Protein AF-A0A7S9LW32-F1 (afdb_monomer)

Nearest PDB structures (foldseek):
  3eus-assembly1_B  TM=8.534E-01  e=5.722E-04  Ruegeria pomeroyi
  2b5a-assembly1_A  TM=7.901E-01  e=8.173E-03  [Bacillus] caldolyticus
  3g5g-assembly1_A  TM=8.442E-01  e=1.733E-02  Enterobacter sp. RFL1396
  3f52-assembly1_E  TM=7.750E-01  e=2.061E-02  Corynebacterium glutamicum
  6jq1-assembly1_A  TM=8.240E-01  e=5.834E-02  Deinococcus geothermalis DSM 11300

InterPro domains:
  IPR001387 Cro/C1-type, helix-turn-helix domain [PF01381] (6-56)
  IPR001387 Cro/C1-type, helix-turn-helix domain [PS50943] (6-58)
  IPR001387 Cro/C1-type, helix-turn-helix domain [SM00530] (3-58)
  IPR001387 Cro/C1-type, helix-turn-helix domain [cd00093] (4-56)
  IPR010982 Lambda repressor-like, DNA-binding domain superfamily [G3DSA:1.10.260.40] (1-65)
  IPR010982 Lambda repressor-like, DNA-binding domain superfamily [SSF47413] (4-56)

Foldseek 3Di:
DCVLVVLCVVLVHDLQRLCVQQVHDSCPSVCVNVVVDDDDPLRVQLSCVSSVHDPPPPCVVPVDDRDSHD

Organism: NCBI:txid2789856

Radius of gyration: 11.76 Å; Cα contacts (8 Å, |Δi|>4): 66; chains: 1; bounding box: 20×21×32 Å

Mean predicted aligned error: 4.86 Å

Solvent-accessible surface area (backbone atoms only — not comparable to full-atom values): 4181 Å² total; per-residue (Å²): 54,70,68,62,50,54,49,36,52,74,73,70,45,53,51,52,55,52,12,56,66,35,67,44,60,50,61,56,41,52,30,33,46,72,61,78,35,87,71,53,72,66,58,48,52,45,52,32,56,74,61,74,44,78,67,88,72,57,60,84,75,60,76,69,85,77,63,95,55,105

Secondary structure (DSSP, 8-state):
-HHHHHHHHHTT--HHHHHHHTT--THHHHHHHTTSSPPPHHHHHHHHHHTT---TTTHHHH-----S--

Sequence (70 aa):
MRFLGELRAREGLSQADLAKRLSKPPSFVGKYETYERRLDVIEFLVVLRTLKSSFSGFEEATAIKLPEAL

Structure (mmCIF, N/CA/C/O backbone):
data_AF-A0A7S9LW32-F1
#
_entry.id   AF-A0A7S9LW32-F1
#
loop_
_atom_site.group_PDB
_atom_site.id
_atom_site.type_symbol
_atom_site.label_atom_id
_atom_site.label_alt_id
_atom_site.label_comp_id
_atom_site.label_asym_id
_atom_site.label_entity_id
_atom_site.label_seq_id
_atom_site.pdbx_PDB_ins_code
_atom_site.Cartn_x
_atom_site.Cartn_y
_atom_site.Cartn_z
_atom_site.occupancy
_atom_site.B_iso_or_equiv
_atom_site.auth_seq_id
_atom_site.auth_comp_id
_atom_site.auth_asym_id
_atom_site.auth_atom_id
_atom_site.pdbx_PDB_model_num
ATOM 1 N N . MET A 1 1 ? 6.270 3.823 3.815 1.00 74.12 1 MET A N 1
ATOM 2 C CA . MET A 1 1 ? 6.308 4.477 2.493 1.00 74.12 1 MET A CA 1
ATOM 3 C C . MET A 1 1 ? 5.288 5.610 2.388 1.00 74.12 1 MET A C 1
ATOM 5 O O . MET A 1 1 ? 4.111 5.356 2.163 1.00 74.12 1 MET A O 1
ATOM 9 N N . ARG A 1 2 ? 5.743 6.863 2.538 1.00 86.88 2 ARG A N 1
ATOM 10 C CA . ARG A 1 2 ? 4.880 8.062 2.592 1.00 86.88 2 ARG A CA 1
ATOM 11 C C . ARG A 1 2 ? 3.988 8.249 1.353 1.00 86.88 2 ARG A C 1
ATOM 13 O O . ARG A 1 2 ? 2.798 8.490 1.495 1.00 86.88 2 ARG A O 1
ATOM 20 N N . PHE A 1 3 ? 4.543 8.060 0.158 1.00 91.56 3 PHE A N 1
ATOM 21 C CA . PHE A 1 3 ? 3.836 8.267 -1.112 1.00 91.56 3 PHE A CA 1
ATOM 22 C C . PHE A 1 3 ? 2.569 7.403 -1.272 1.00 91.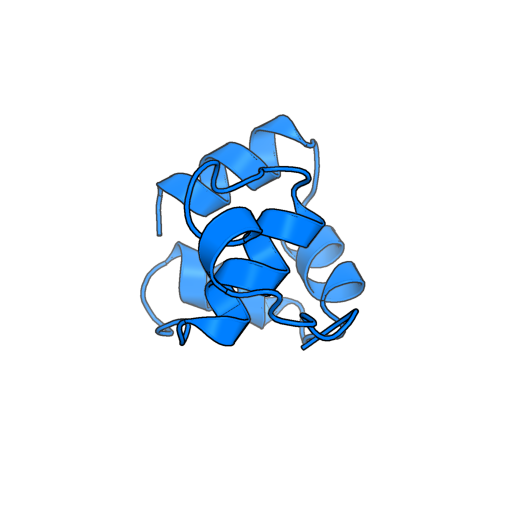56 3 PHE A C 1
ATOM 24 O O . PHE A 1 3 ? 1.496 7.930 -1.548 1.00 91.56 3 PHE A O 1
ATOM 31 N N . LEU A 1 4 ? 2.659 6.086 -1.041 1.00 93.38 4 LEU A N 1
ATOM 32 C CA . LEU A 1 4 ? 1.494 5.197 -1.157 1.00 93.38 4 LEU A CA 1
ATOM 33 C C . LEU A 1 4 ? 0.426 5.478 -0.097 1.00 93.38 4 LEU A C 1
ATOM 35 O O . LEU A 1 4 ? -0.760 5.370 -0.395 1.00 93.38 4 LEU A O 1
ATOM 39 N N . GLY A 1 5 ? 0.835 5.851 1.119 1.00 94.56 5 GLY A N 1
ATOM 40 C CA . GLY A 1 5 ? -0.104 6.225 2.178 1.00 94.56 5 GLY A CA 1
ATOM 41 C C . GLY A 1 5 ? -0.904 7.480 1.823 1.00 94.56 5 GLY A C 1
ATOM 42 O O . GLY A 1 5 ? -2.113 7.524 2.042 1.00 94.56 5 GLY A O 1
ATOM 43 N N . GLU A 1 6 ? -0.256 8.474 1.208 1.00 94.62 6 GLU A N 1
ATOM 44 C CA . GLU A 1 6 ? -0.923 9.684 0.710 1.00 94.62 6 GLU A CA 1
ATOM 45 C C . GLU A 1 6 ? -1.897 9.369 -0.436 1.00 94.62 6 GLU A C 1
ATOM 47 O O . GLU A 1 6 ? -3.021 9.868 -0.429 1.00 94.62 6 GLU A O 1
ATOM 52 N N . LEU A 1 7 ? -1.519 8.505 -1.385 1.00 94.50 7 LEU A N 1
ATOM 53 C CA . LEU A 1 7 ? -2.421 8.055 -2.454 1.00 94.50 7 LEU A CA 1
ATOM 54 C C . LEU A 1 7 ? -3.631 7.289 -1.907 1.00 94.50 7 LEU A C 1
ATOM 56 O O . LEU A 1 7 ? -4.764 7.584 -2.277 1.00 94.50 7 LEU A O 1
ATOM 60 N N . ARG A 1 8 ? -3.411 6.357 -0.971 1.00 95.50 8 ARG A N 1
ATOM 61 C CA . ARG A 1 8 ? -4.496 5.631 -0.296 1.00 95.50 8 ARG A CA 1
ATOM 62 C C . ARG A 1 8 ? -5.472 6.590 0.383 1.00 95.50 8 ARG A C 1
ATOM 64 O O . ARG A 1 8 ? -6.682 6.404 0.272 1.00 95.50 8 ARG A O 1
ATOM 71 N N . ALA A 1 9 ? -4.951 7.600 1.080 1.00 95.12 9 ALA A N 1
ATOM 72 C CA . ALA A 1 9 ? -5.773 8.601 1.748 1.00 95.12 9 ALA A CA 1
ATOM 73 C C . ALA A 1 9 ? -6.586 9.446 0.751 1.00 95.12 9 ALA A C 1
ATOM 75 O O . ALA A 1 9 ? -7.755 9.718 1.014 1.00 95.12 9 ALA A O 1
ATOM 76 N N . ARG A 1 10 ? -6.012 9.812 -0.406 1.00 94.69 10 ARG A N 1
ATOM 77 C CA . ARG A 1 10 ? -6.726 10.528 -1.484 1.00 94.69 10 ARG A CA 1
ATOM 78 C C . ARG A 1 10 ? -7.871 9.711 -2.082 1.00 94.69 10 ARG A C 1
ATOM 80 O O . ARG A 1 10 ? -8.914 10.277 -2.382 1.00 94.69 10 ARG A O 1
ATOM 87 N N . GLU A 1 11 ? -7.703 8.396 -2.184 1.00 94.06 11 GLU A N 1
ATOM 88 C CA . GLU A 1 11 ? -8.759 7.462 -2.605 1.00 94.06 11 GLU A CA 1
ATOM 89 C C . GLU A 1 11 ? -9.799 7.177 -1.498 1.00 94.06 11 GLU A C 1
ATOM 91 O O . GLU A 1 11 ? -10.729 6.398 -1.710 1.00 94.06 11 GLU A O 1
ATOM 96 N N . GLY A 1 12 ? -9.654 7.771 -0.305 1.00 95.62 12 GLY A N 1
ATOM 97 C CA . GLY A 1 12 ? -10.599 7.619 0.807 1.00 95.62 12 GLY A CA 1
ATOM 98 C C . GLY A 1 12 ? -10.609 6.228 1.450 1.00 95.62 12 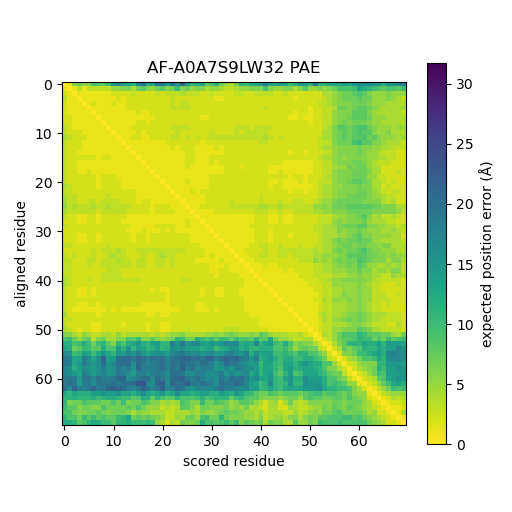GLY A C 1
ATOM 99 O O . GLY A 1 12 ? -11.588 5.859 2.093 1.00 95.62 12 GLY A O 1
ATOM 100 N N . LEU A 1 13 ? -9.547 5.436 1.272 1.00 96.25 13 LEU A N 1
ATOM 101 C CA . LEU A 1 13 ? -9.477 4.056 1.762 1.00 96.25 13 LEU A CA 1
ATOM 102 C C . LEU A 1 13 ? -8.804 3.978 3.128 1.00 96.25 13 LEU A C 1
ATOM 104 O O . LEU A 1 13 ? -7.760 4.596 3.341 1.00 96.25 13 LEU A O 1
ATOM 108 N N . SER A 1 14 ? -9.309 3.136 4.032 1.00 96.75 14 SER A N 1
ATOM 109 C CA . SER A 1 14 ? -8.536 2.720 5.207 1.00 96.75 14 SER A CA 1
ATOM 110 C C . SER A 1 14 ? -7.427 1.725 4.824 1.00 96.75 14 SER A C 1
ATOM 112 O O . SER A 1 14 ? -7.422 1.152 3.730 1.00 96.75 14 SER A O 1
ATOM 114 N N . GLN A 1 15 ? -6.474 1.484 5.733 1.00 96.88 15 GLN A N 1
ATOM 115 C CA . GLN A 1 15 ? -5.456 0.439 5.539 1.00 96.88 15 GLN A CA 1
ATOM 116 C C . GLN A 1 15 ? -6.0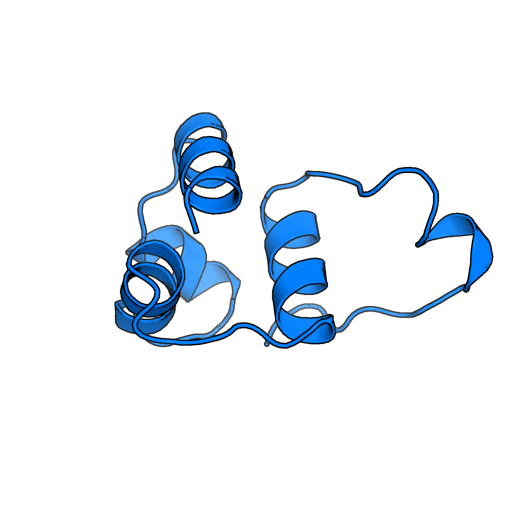94 -0.950 5.363 1.00 96.88 15 GLN A C 1
ATOM 118 O O . GLN A 1 15 ? -5.642 -1.734 4.530 1.00 96.88 15 GLN A O 1
ATOM 123 N N . ALA A 1 16 ? -7.172 -1.236 6.101 1.00 97.31 16 ALA A N 1
ATOM 124 C CA . ALA A 1 16 ? -7.908 -2.492 6.002 1.00 97.31 16 ALA A CA 1
ATOM 125 C C . ALA A 1 16 ? -8.642 -2.631 4.657 1.00 97.31 16 ALA A C 1
ATOM 127 O O . ALA A 1 16 ? -8.636 -3.715 4.074 1.00 97.31 16 ALA A O 1
ATOM 128 N N . ASP A 1 17 ? -9.211 -1.542 4.129 1.00 97.62 17 ASP A N 1
ATOM 129 C CA . ASP A 1 17 ? -9.886 -1.551 2.823 1.00 97.62 17 ASP A CA 1
ATOM 130 C 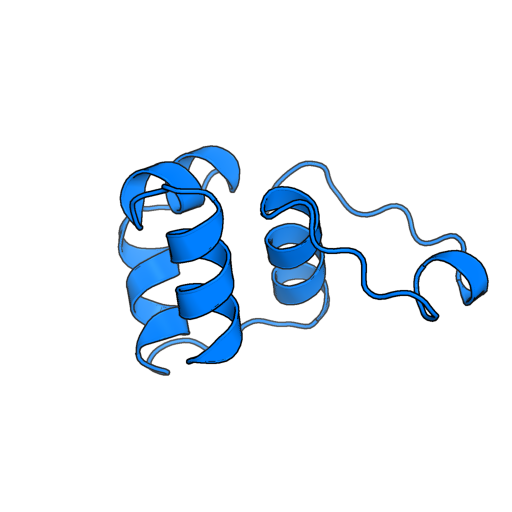C . ASP A 1 17 ? -8.908 -1.858 1.692 1.00 97.62 17 ASP A C 1
ATOM 132 O O . ASP A 1 17 ? -9.189 -2.690 0.826 1.00 97.62 17 ASP A O 1
ATOM 136 N N . LEU A 1 18 ? -7.735 -1.217 1.712 1.00 96.88 18 LEU A N 1
ATOM 137 C CA . LEU A 1 18 ? -6.701 -1.475 0.717 1.00 96.88 18 LEU A CA 1
ATOM 138 C C . LEU A 1 18 ? -6.154 -2.902 0.844 1.00 96.88 18 LEU A C 1
ATOM 140 O O . LEU A 1 18 ? -6.033 -3.594 -0.164 1.00 96.88 18 LEU A O 1
ATOM 144 N N . ALA A 1 19 ? -5.899 -3.385 2.063 1.00 97.44 19 ALA A N 1
ATOM 145 C CA . ALA A 1 19 ? -5.459 -4.762 2.288 1.00 97.44 19 ALA A CA 1
ATOM 146 C C . ALA A 1 19 ? -6.469 -5.783 1.738 1.00 97.44 19 ALA A C 1
ATOM 148 O O . ALA A 1 19 ? -6.077 -6.738 1.068 1.00 97.44 19 ALA A O 1
ATOM 149 N N . LYS A 1 20 ? -7.771 -5.538 1.943 1.00 97.19 20 LYS A N 1
ATOM 150 C CA . LYS A 1 20 ? -8.850 -6.374 1.405 1.00 97.19 20 LYS A CA 1
ATOM 151 C C . LYS A 1 20 ? -8.839 -6.407 -0.123 1.00 97.19 20 LYS A C 1
ATOM 153 O O . LYS A 1 20 ? -8.950 -7.486 -0.694 1.00 97.19 20 LYS A O 1
ATOM 158 N N . ARG A 1 21 ? -8.667 -5.257 -0.789 1.00 96.12 21 ARG A N 1
ATOM 159 C CA . ARG A 1 21 ? -8.558 -5.189 -2.262 1.00 96.12 21 ARG A CA 1
ATOM 160 C C . ARG A 1 21 ? -7.345 -5.951 -2.795 1.00 96.12 21 ARG A C 1
ATOM 162 O O . ARG A 1 21 ? -7.422 -6.549 -3.858 1.00 96.12 21 ARG A O 1
ATOM 169 N N . LEU A 1 22 ? -6.251 -5.960 -2.039 1.00 96.31 22 LEU A N 1
ATOM 170 C CA . LEU A 1 22 ? -5.019 -6.668 -2.388 1.00 96.31 22 LEU A CA 1
ATOM 171 C C . LEU A 1 22 ? -5.046 -8.160 -2.026 1.00 96.31 22 LEU A C 1
ATOM 173 O O . LEU A 1 22 ? -4.059 -8.842 -2.273 1.00 96.31 22 LEU A O 1
ATOM 177 N N . SER A 1 23 ? -6.134 -8.671 -1.436 1.00 96.56 23 SER A N 1
ATOM 178 C CA . SER A 1 23 ? -6.211 -10.034 -0.884 1.00 96.56 23 SER A CA 1
ATOM 179 C C . SER A 1 23 ? -5.119 -10.335 0.155 1.00 96.56 23 SER A C 1
ATOM 181 O O . SER A 1 23 ? -4.588 -11.443 0.233 1.00 96.56 23 SER A O 1
ATOM 183 N N . LYS A 1 24 ? -4.780 -9.342 0.990 1.00 96.62 24 LYS A N 1
ATOM 184 C CA . LYS A 1 24 ? -3.757 -9.445 2.040 1.00 96.62 24 LYS A CA 1
ATOM 185 C C . LYS A 1 24 ? -4.329 -9.230 3.447 1.00 96.62 24 LYS A C 1
ATOM 187 O O . LYS A 1 24 ? -5.380 -8.609 3.607 1.00 96.62 24 LYS A O 1
ATOM 192 N N . PRO A 1 25 ? -3.623 -9.694 4.499 1.00 95.62 25 PRO A N 1
ATOM 193 C CA . PRO A 1 25 ? -3.985 -9.381 5.879 1.00 95.62 25 PRO A CA 1
ATOM 194 C C . PRO A 1 25 ? -3.991 -7.864 6.139 1.00 95.62 25 PRO A C 1
ATOM 196 O O . PRO A 1 25 ? -3.143 -7.167 5.577 1.00 95.62 25 PRO A O 1
ATOM 199 N N . PRO A 1 26 ? -4.835 -7.338 7.051 1.00 89.81 26 PRO A N 1
ATOM 200 C CA . PRO A 1 26 ? -4.896 -5.902 7.361 1.00 89.81 26 PRO A CA 1
ATOM 201 C C . PRO A 1 26 ? -3.542 -5.268 7.720 1.00 89.81 26 PRO A C 1
ATOM 203 O O . PRO A 1 26 ? -3.277 -4.117 7.384 1.00 89.81 26 PRO A O 1
ATOM 206 N N . SER A 1 27 ? -2.649 -6.037 8.353 1.00 95.19 27 SER A N 1
ATOM 207 C CA . SER A 1 27 ? -1.309 -5.577 8.735 1.00 95.19 27 SER A CA 1
ATOM 208 C C . SER A 1 27 ? -0.353 -5.379 7.554 1.00 95.19 27 SER A C 1
ATOM 210 O O . SER A 1 27 ? 0.672 -4.725 7.723 1.00 95.19 27 SER A O 1
ATOM 212 N N . PHE A 1 28 ? -0.660 -5.907 6.364 1.00 96.88 28 PHE A N 1
ATOM 213 C CA . PHE A 1 28 ? 0.188 -5.770 5.177 1.00 96.88 28 PHE A CA 1
ATOM 214 C C . PHE A 1 28 ? 0.424 -4.299 4.820 1.00 96.88 28 PHE A C 1
ATOM 216 O O . PHE A 1 28 ? 1.573 -3.887 4.661 1.00 96.88 28 PHE A O 1
ATOM 223 N N . VAL A 1 29 ? -0.655 -3.509 4.773 1.00 97.00 29 VAL A N 1
ATOM 224 C CA . VAL A 1 29 ? -0.605 -2.083 4.426 1.00 97.00 29 VAL A CA 1
ATOM 225 C C . VAL A 1 29 ? 0.129 -1.275 5.481 1.00 97.00 29 VAL A C 1
ATOM 227 O O . VAL A 1 29 ? 1.045 -0.527 5.149 1.00 97.00 29 VAL A O 1
ATOM 230 N N . GLY A 1 30 ? -0.202 -1.494 6.756 1.00 96.31 30 GLY A N 1
ATOM 231 C CA . GLY A 1 30 ? 0.484 -0.835 7.866 1.00 96.31 30 GLY A CA 1
ATOM 232 C C . GLY A 1 30 ? 1.995 -1.056 7.814 1.00 96.31 30 GLY A C 1
ATOM 233 O O . GLY A 1 30 ? 2.750 -0.090 7.817 1.00 96.31 30 GLY A O 1
ATOM 234 N N . LYS A 1 31 ? 2.435 -2.309 7.640 1.00 96.88 31 LYS A N 1
ATOM 235 C CA . LYS A 1 31 ? 3.861 -2.662 7.631 1.00 96.88 31 LYS A CA 1
ATOM 236 C C . LYS A 1 31 ? 4.649 -2.003 6.498 1.00 96.88 31 LYS A C 1
ATOM 238 O O . LYS A 1 31 ? 5.788 -1.594 6.717 1.00 96.88 31 LYS A O 1
ATOM 243 N N . TYR A 1 32 ? 4.096 -1.890 5.286 1.00 96.00 32 TYR A N 1
ATOM 244 C CA . TYR A 1 32 ? 4.813 -1.185 4.214 1.00 96.00 32 TYR A CA 1
ATOM 245 C C . TYR A 1 32 ? 4.683 0.344 4.323 1.00 96.00 32 TYR A C 1
ATOM 247 O O . TYR A 1 32 ? 5.565 1.087 3.875 1.00 96.00 32 TYR A O 1
ATOM 255 N N . GLU A 1 33 ? 3.618 0.860 4.941 1.00 95.06 33 GLU A N 1
ATOM 256 C CA . GLU A 1 33 ? 3.463 2.291 5.224 1.00 95.06 33 GLU A CA 1
ATOM 257 C C . GLU A 1 33 ? 4.444 2.768 6.311 1.00 95.06 33 GLU A C 1
ATOM 259 O O . GLU A 1 33 ? 4.994 3.862 6.167 1.00 95.06 33 GLU A O 1
ATOM 264 N N . THR A 1 34 ? 4.776 1.928 7.298 1.00 95.06 34 THR A N 1
ATOM 265 C CA . THR A 1 34 ? 5.738 2.221 8.382 1.00 95.06 34 THR A CA 1
ATOM 266 C C . THR A 1 34 ? 7.182 1.793 8.098 1.00 95.06 34 THR A C 1
ATOM 268 O O . THR A 1 34 ? 8.055 2.032 8.925 1.00 95.06 34 THR A O 1
ATOM 271 N N . TYR A 1 35 ? 7.466 1.230 6.917 1.00 93.75 35 TYR A N 1
ATOM 272 C CA . TYR A 1 35 ? 8.789 0.714 6.511 1.00 93.75 35 TYR A CA 1
ATOM 273 C C . TYR A 1 35 ? 9.260 -0.557 7.245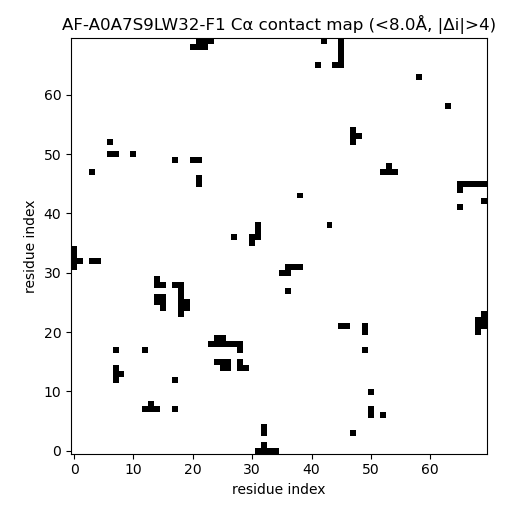 1.00 93.75 35 TYR A C 1
ATOM 275 O O . TYR A 1 35 ? 10.404 -0.972 7.073 1.00 93.75 35 TYR A O 1
ATOM 283 N N . GLU A 1 36 ? 8.38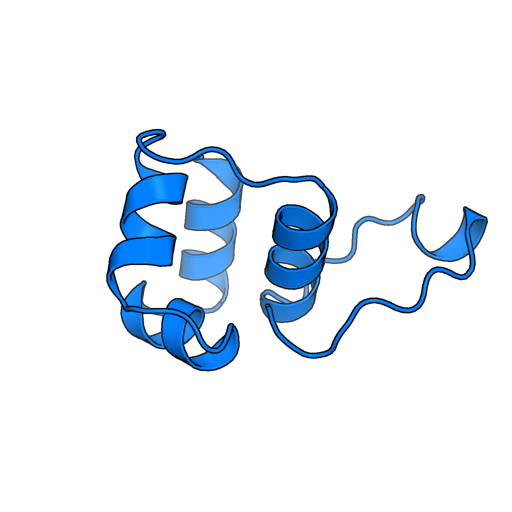2 -1.228 7.988 1.00 96.50 36 GLU A N 1
ATOM 284 C CA . GLU A 1 36 ? 8.650 -2.543 8.592 1.00 96.50 36 GLU A CA 1
ATOM 285 C C . GLU A 1 36 ? 8.699 -3.674 7.555 1.00 96.50 36 GLU A C 1
ATOM 287 O O . GLU A 1 36 ? 9.306 -4.720 7.786 1.00 96.50 36 GLU A O 1
ATOM 292 N N . ARG A 1 37 ? 8.056 -3.481 6.398 1.00 94.56 37 ARG A N 1
ATOM 293 C CA . ARG A 1 37 ? 8.068 -4.425 5.278 1.00 94.56 37 ARG A CA 1
ATOM 294 C C . ARG A 1 37 ? 8.428 -3.713 3.982 1.00 94.56 37 ARG A C 1
ATOM 296 O O . ARG A 1 37 ? 7.836 -2.695 3.632 1.00 94.56 37 ARG A O 1
ATOM 303 N N . ARG A 1 38 ? 9.364 -4.297 3.235 1.00 96.06 38 ARG A N 1
ATOM 304 C CA . ARG A 1 38 ? 9.669 -3.879 1.863 1.00 96.06 38 ARG A CA 1
ATOM 305 C C . ARG A 1 38 ? 8.613 -4.441 0.911 1.00 96.06 38 ARG A C 1
ATOM 307 O O . ARG A 1 38 ? 8.209 -5.589 1.073 1.00 96.06 38 ARG A O 1
ATOM 314 N N . LEU A 1 39 ? 8.173 -3.630 -0.046 1.00 95.12 39 LEU A N 1
ATOM 315 C CA . LEU A 1 39 ? 7.415 -4.104 -1.203 1.00 95.12 39 LEU A CA 1
ATOM 316 C C . LEU A 1 39 ? 8.410 -4.457 -2.302 1.00 95.12 39 LEU A C 1
ATOM 318 O O . LEU A 1 39 ? 9.338 -3.680 -2.546 1.00 95.12 39 LEU A O 1
ATOM 322 N N . ASP A 1 40 ? 8.226 -5.600 -2.953 1.00 94.44 40 ASP A N 1
ATOM 323 C CA . ASP A 1 40 ? 8.896 -5.830 -4.230 1.00 94.44 40 ASP A CA 1
ATOM 324 C C . ASP A 1 40 ? 8.242 -5.001 -5.353 1.00 94.44 40 ASP A C 1
ATOM 326 O O . ASP A 1 40 ? 7.229 -4.322 -5.159 1.00 94.44 40 ASP A O 1
ATOM 330 N N . VAL A 1 41 ? 8.855 -5.014 -6.537 1.00 90.69 41 VAL A N 1
ATOM 331 C CA . VAL A 1 41 ? 8.402 -4.207 -7.678 1.00 90.69 41 VAL A CA 1
ATOM 332 C C . VAL A 1 41 ? 6.999 -4.609 -8.142 1.00 90.69 41 VAL A C 1
ATOM 334 O O . VAL A 1 41 ? 6.202 -3.733 -8.468 1.00 90.69 41 VAL A O 1
ATOM 337 N N . ILE A 1 42 ? 6.664 -5.901 -8.147 1.00 90.38 42 ILE A N 1
ATOM 338 C CA . ILE A 1 42 ? 5.333 -6.371 -8.550 1.00 90.38 42 ILE A CA 1
ATOM 339 C C . ILE A 1 42 ? 4.301 -5.943 -7.512 1.00 90.38 42 ILE A C 1
ATOM 341 O O . ILE A 1 42 ? 3.260 -5.396 -7.874 1.00 90.38 42 ILE A O 1
ATOM 345 N N . GLU A 1 43 ? 4.613 -6.105 -6.226 1.00 94.69 43 GLU A N 1
ATOM 346 C CA . GLU A 1 43 ? 3.755 -5.633 -5.141 1.00 94.69 43 GLU A CA 1
ATOM 347 C C . GLU A 1 43 ? 3.483 -4.132 -5.231 1.00 94.69 43 GLU A C 1
ATOM 349 O O . GLU A 1 43 ? 2.335 -3.698 -5.141 1.00 94.69 43 GLU A O 1
ATOM 354 N N . PHE A 1 44 ? 4.525 -3.338 -5.472 1.00 92.56 44 PHE A N 1
ATOM 355 C CA . PHE A 1 44 ? 4.401 -1.899 -5.660 1.00 92.56 44 PHE A CA 1
ATOM 356 C C . PHE A 1 44 ? 3.478 -1.539 -6.834 1.00 92.56 44 PHE A C 1
ATOM 358 O O . PHE A 1 44 ? 2.569 -0.724 -6.667 1.00 92.56 44 PHE A O 1
ATOM 365 N N . LEU A 1 45 ? 3.669 -2.168 -7.997 1.00 90.38 45 LEU A N 1
ATOM 366 C CA . LEU A 1 45 ? 2.870 -1.903 -9.197 1.00 90.38 45 LEU A CA 1
ATOM 367 C C . LEU A 1 45 ? 1.397 -2.287 -9.016 1.00 90.38 45 LEU A C 1
ATOM 369 O O . LEU A 1 45 ? 0.503 -1.535 -9.403 1.00 90.38 45 LEU A O 1
ATOM 373 N N . VAL A 1 46 ? 1.117 -3.422 -8.374 1.00 92.25 46 VAL A N 1
ATOM 374 C CA . VAL A 1 46 ? -0.265 -3.838 -8.095 1.00 92.25 46 VAL A CA 1
ATOM 375 C C . VAL A 1 46 ? -0.935 -2.886 -7.102 1.00 92.25 46 VAL A C 1
ATOM 377 O O . VAL A 1 46 ? -2.106 -2.546 -7.288 1.00 92.25 46 VAL A O 1
ATOM 380 N N . VAL A 1 47 ? -0.215 -2.396 -6.083 1.00 93.56 47 VAL A N 1
ATOM 381 C CA . VAL A 1 47 ? -0.744 -1.374 -5.161 1.00 93.56 47 VAL A CA 1
ATOM 382 C C . VAL A 1 47 ? -1.063 -0.076 -5.905 1.00 93.56 47 VAL A C 1
ATOM 384 O O . VAL A 1 47 ? -2.156 0.459 -5.726 1.00 93.56 47 VAL A O 1
ATOM 387 N N . LEU A 1 48 ? -0.171 0.403 -6.778 1.00 91.81 48 LEU A N 1
ATOM 388 C CA . LEU A 1 48 ? -0.419 1.592 -7.603 1.00 91.81 48 LEU A CA 1
ATOM 389 C C . LEU A 1 48 ? -1.668 1.447 -8.475 1.00 91.81 48 LEU A C 1
ATOM 391 O O . LEU A 1 48 ? -2.554 2.304 -8.428 1.00 91.81 48 LEU A O 1
ATOM 395 N N . ARG A 1 49 ? -1.788 0.324 -9.190 1.00 89.19 49 ARG A N 1
ATOM 396 C CA . ARG A 1 49 ? -2.960 0.031 -10.021 1.00 89.19 49 ARG A CA 1
ATOM 397 C C . ARG A 1 49 ? -4.245 -0.011 -9.189 1.00 89.19 49 ARG A C 1
ATOM 399 O O . ARG A 1 49 ? -5.275 0.511 -9.605 1.00 89.19 49 ARG A O 1
ATOM 406 N N . THR A 1 50 ? -4.186 -0.593 -7.990 1.00 92.25 50 THR A N 1
ATOM 407 C CA . THR A 1 50 ? -5.330 -0.675 -7.059 1.00 92.25 50 THR A CA 1
ATOM 408 C C . THR A 1 50 ? -5.767 0.705 -6.557 1.00 92.25 50 THR A C 1
ATOM 410 O O . THR A 1 50 ? -6.953 0.933 -6.308 1.00 92.25 50 THR A O 1
ATOM 413 N N . LEU A 1 51 ? -4.817 1.634 -6.444 1.00 92.00 51 LEU A N 1
ATOM 414 C C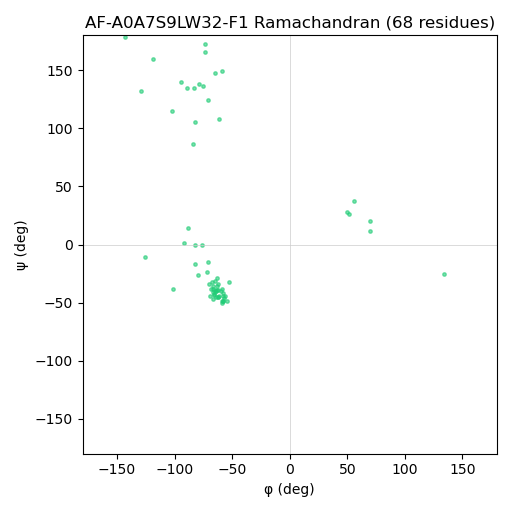A . LEU A 1 51 ? -5.021 3.038 -6.086 1.00 92.00 51 LEU A CA 1
ATOM 415 C C . LEU A 1 51 ? -5.298 3.937 -7.301 1.00 92.00 51 LEU A C 1
ATOM 417 O O . LEU A 1 51 ? -5.187 5.155 -7.186 1.00 92.00 51 LEU A O 1
ATOM 421 N N . LYS A 1 52 ? -5.617 3.349 -8.467 1.00 85.56 52 LYS A N 1
ATOM 422 C CA . LYS A 1 52 ? -5.903 4.061 -9.728 1.00 85.56 52 LYS A CA 1
ATOM 423 C C . LYS A 1 52 ? -4.828 5.082 -10.113 1.00 85.56 52 LYS A C 1
ATOM 425 O O . LYS A 1 52 ? -5.103 6.057 -10.805 1.00 85.56 52 LYS A O 1
ATOM 430 N N . SER A 1 53 ? -3.599 4.859 -9.659 1.00 79.94 53 SER A N 1
ATOM 431 C CA . SER A 1 53 ? -2.454 5.687 -9.999 1.00 79.94 53 SER A CA 1
ATOM 432 C C . SER A 1 53 ? -1.642 4.951 -11.048 1.00 79.94 53 SER A C 1
ATOM 434 O O . SER A 1 53 ? -1.103 3.879 -10.784 1.00 79.94 53 SER A O 1
ATOM 436 N N . SER A 1 54 ? -1.575 5.522 -12.246 1.00 66.44 54 SER A N 1
ATOM 437 C CA . SER A 1 54 ? -0.744 5.006 -13.329 1.00 66.44 54 SER A CA 1
ATOM 438 C C . SER A 1 54 ? 0.689 5.497 -13.165 1.00 66.44 54 SER A C 1
ATOM 440 O O . SER A 1 54 ? 0.922 6.693 -12.969 1.00 66.44 54 SER A O 1
ATOM 442 N N . PHE A 1 55 ? 1.659 4.601 -13.326 1.00 66.75 55 PHE A N 1
ATOM 443 C CA . PHE A 1 55 ? 3.032 5.005 -13.603 1.00 66.75 55 PHE A CA 1
ATOM 444 C C . PHE A 1 55 ? 3.158 5.233 -15.116 1.00 66.75 55 PHE A C 1
ATOM 446 O O . PHE A 1 55 ? 3.481 4.314 -15.870 1.00 66.75 55 PHE A O 1
ATOM 453 N N . SER A 1 56 ? 2.833 6.446 -15.575 1.00 59.50 56 SER A N 1
ATOM 454 C CA . SER A 1 56 ? 2.936 6.813 -16.992 1.00 59.50 56 SER A CA 1
ATOM 455 C C . SER A 1 56 ? 4.399 6.703 -17.437 1.00 59.50 56 SER A C 1
ATOM 457 O O . SER A 1 56 ? 5.236 7.493 -16.997 1.00 59.50 56 SER A O 1
ATOM 459 N N . GLY A 1 57 ? 4.712 5.689 -18.249 1.00 56.75 57 GLY A N 1
ATOM 460 C CA . GLY A 1 57 ? 6.040 5.459 -18.828 1.00 56.75 57 GLY A CA 1
ATOM 461 C C . GLY A 1 57 ? 6.563 4.019 -18.7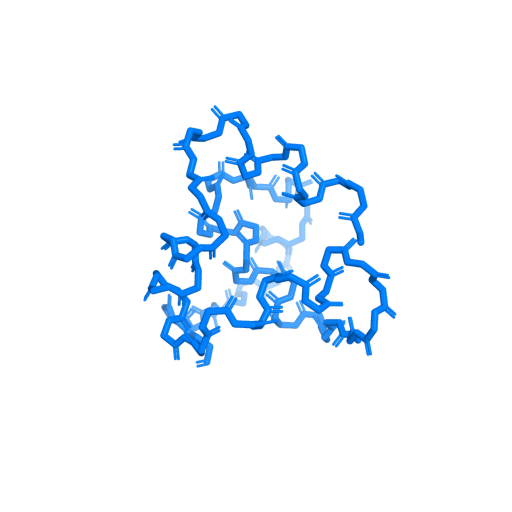57 1.00 56.75 57 GLY A C 1
ATOM 462 O O . GLY A 1 57 ? 7.371 3.644 -19.600 1.00 56.75 57 GLY A O 1
ATOM 463 N N . PHE A 1 58 ? 6.118 3.185 -17.806 1.00 56.28 58 PHE A N 1
ATOM 464 C CA . PHE A 1 58 ? 6.630 1.801 -17.676 1.00 56.28 58 PHE A CA 1
ATOM 465 C C . PHE A 1 58 ? 5.681 0.742 -18.250 1.00 56.28 58 PHE A C 1
ATOM 467 O O . PHE A 1 58 ? 6.130 -0.214 -18.883 1.00 56.28 58 PHE A O 1
ATOM 474 N N . GLU A 1 59 ? 4.370 0.918 -18.066 1.00 54.38 59 GLU A N 1
ATOM 475 C CA . GLU A 1 59 ? 3.348 -0.028 -18.544 1.00 54.38 59 GLU A CA 1
ATOM 476 C C . GLU A 1 59 ? 3.291 -0.078 -20.080 1.00 54.38 59 GLU A C 1
ATOM 478 O O . GLU A 1 59 ? 3.234 -1.156 -20.672 1.00 54.38 59 GLU A O 1
ATOM 483 N N . GLU A 1 60 ? 3.407 1.084 -20.727 1.00 57.34 60 GLU A N 1
ATOM 484 C CA . GLU A 1 60 ? 3.388 1.224 -22.190 1.00 57.34 60 GLU A CA 1
ATOM 485 C C . GLU A 1 60 ? 4.624 0.605 -22.856 1.00 57.34 60 GLU A C 1
ATOM 487 O O . GLU A 1 60 ? 4.530 0.064 -23.955 1.00 57.34 60 GLU A O 1
ATOM 492 N N . ALA A 1 61 ? 5.776 0.633 -22.181 1.00 58.97 61 ALA A N 1
ATOM 493 C CA . ALA A 1 61 ? 7.040 0.161 -22.741 1.00 58.97 61 ALA A CA 1
ATOM 494 C C . ALA A 1 61 ? 7.229 -1.365 -22.656 1.00 58.97 61 ALA A C 1
ATOM 496 O O . ALA A 1 61 ? 8.103 -1.906 -23.330 1.00 58.97 61 ALA A O 1
ATOM 497 N N . THR A 1 62 ? 6.458 -2.067 -21.817 1.00 60.28 62 THR A N 1
ATOM 498 C CA . THR A 1 62 ? 6.796 -3.445 -21.412 1.00 60.28 62 THR A CA 1
ATOM 499 C C . THR A 1 62 ? 5.697 -4.486 -21.641 1.00 60.28 62 THR A C 1
ATOM 501 O O . THR A 1 62 ? 5.983 -5.677 -21.531 1.00 60.28 62 THR A O 1
ATOM 504 N N . ALA A 1 63 ? 4.461 -4.085 -21.976 1.00 66.06 63 ALA A N 1
ATOM 505 C CA . ALA A 1 63 ? 3.317 -4.995 -22.162 1.00 66.06 63 ALA A CA 1
ATOM 506 C C . ALA A 1 63 ? 3.124 -6.003 -20.999 1.00 66.06 63 ALA A C 1
ATOM 508 O O . ALA A 1 63 ? 2.624 -7.117 -21.188 1.00 66.06 63 ALA A O 1
ATOM 509 N N . ILE A 1 64 ? 3.540 -5.627 -19.785 1.00 69.62 64 ILE A N 1
ATOM 510 C CA . ILE A 1 64 ? 3.493 -6.495 -18.606 1.00 69.62 64 ILE A CA 1
ATOM 511 C C . ILE A 1 64 ? 2.039 -6.674 -18.166 1.00 69.62 64 ILE A C 1
ATOM 513 O O . ILE A 1 64 ? 1.336 -5.710 -17.864 1.00 69.62 64 ILE A O 1
ATOM 517 N N . LYS A 1 65 ? 1.592 -7.930 -18.063 1.00 74.94 65 LYS A N 1
ATOM 518 C CA . LYS A 1 65 ? 0.316 -8.272 -17.424 1.00 74.94 65 LYS A CA 1
ATOM 519 C C . LYS A 1 65 ? 0.507 -8.329 -15.911 1.00 74.94 65 LYS A C 1
ATOM 521 O O . LYS A 1 65 ? 1.085 -9.281 -15.394 1.00 74.94 65 LYS A O 1
ATOM 526 N N . LEU A 1 66 ? 0.012 -7.317 -15.205 1.00 76.44 66 LEU A N 1
ATOM 527 C CA . LEU A 1 66 ? -0.016 -7.317 -13.743 1.00 76.44 66 LEU A CA 1
ATOM 528 C C . LEU A 1 66 ? -1.137 -8.240 -13.225 1.00 76.44 66 LEU A C 1
ATOM 530 O O . LEU A 1 66 ? -2.258 -8.162 -13.737 1.00 76.44 66 LEU A O 1
ATOM 534 N N . PRO A 1 67 ? -0.892 -9.062 -12.188 1.00 82.81 67 PRO A N 1
ATOM 535 C CA . PRO A 1 67 ? -1.927 -9.913 -11.592 1.00 82.81 67 PRO A CA 1
ATOM 536 C C . PRO A 1 67 ? -3.003 -9.046 -10.942 1.00 82.81 67 PRO A C 1
ATOM 538 O O . PRO A 1 67 ? -2.670 -7.970 -10.465 1.00 82.81 67 PRO A O 1
ATOM 541 N N . GLU A 1 68 ? -4.276 -9.454 -10.913 1.00 81.44 68 GLU A N 1
ATOM 542 C CA . GLU A 1 68 ? -5.383 -8.641 -10.360 1.00 81.44 68 GLU A CA 1
ATOM 543 C C . GLU A 1 68 ? -5.238 -8.344 -8.853 1.00 81.44 68 GLU A C 1
ATOM 545 O O . GLU A 1 68 ? -5.644 -7.275 -8.395 1.00 81.44 68 GLU A O 1
ATOM 550 N N . ALA A 1 69 ? -4.580 -9.239 -8.113 1.00 82.00 69 ALA A N 1
ATOM 551 C CA . ALA A 1 69 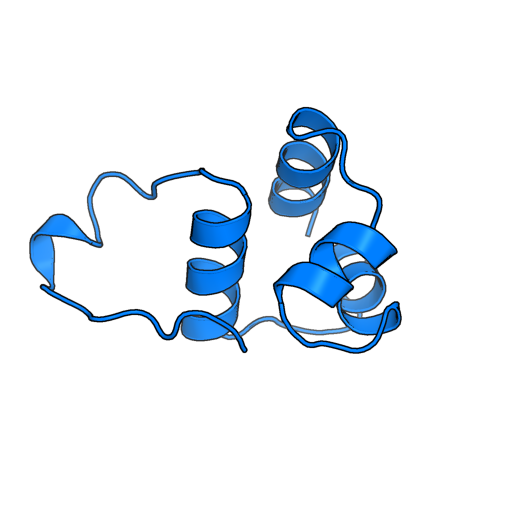? -4.290 -9.141 -6.681 1.00 82.00 69 ALA A CA 1
ATOM 552 C C . ALA A 1 69 ? -2.900 -9.732 -6.354 1.00 82.00 69 ALA A C 1
ATOM 554 O O . ALA A 1 69 ? -2.203 -10.197 -7.258 1.00 82.00 69 ALA A O 1
ATOM 555 N N . LEU A 1 70 ? -2.495 -9.683 -5.076 1.00 85.06 70 LEU A N 1
ATOM 556 C CA . LEU A 1 70 ? -1.157 -10.057 -4.592 1.00 85.06 70 LEU A CA 1
ATOM 557 C C . LEU A 1 70 ? -1.070 -11.413 -3.899 1.00 85.06 70 LEU A C 1
ATOM 559 O O . LEU A 1 70 ? -1.988 -11.767 -3.129 1.00 85.06 70 LEU A O 1
#

pLDDT: mean 87.44, std 12.71, range [54.38, 97.62]